Protein AF-A0A6G5AFQ0-F1 (afdb_monomer)

Secondary structure (DSSP, 8-state):
-HHHHHHTS---HHHHHHHBPPGGGGSS-HHHHHHHHHHHHH-SSTTSSPPBPHHHHHHHHHHHHHHHHHHHHS-SSSSHHHHHHHHHHHS-PPP-S-TTTHHHHHHHHHHHHHHHHHHHHHHHHHHHHHHHHHHHHHHHHHHHHS-SSS-S----------------

Radius of gyration: 29.44 Å; Cα contacts (8 Å, |Δi|>4): 93; chains: 1; 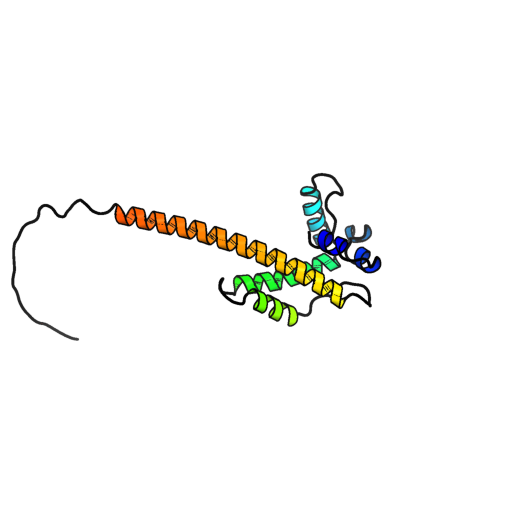bounding box: 76×40×78 Å

Sequence (168 aa):
YVHKKITKTITCKECCALLTASPDQFNSEETQLNQRRLTELRSFKPGCLREASFRLYALIKEVEEVVHDTLETSAVFGDIFWMVLDRLHATALPAIGCNEHHEFLTAKIIKCYCLMRMHFFSRKKNRELLVTEKVQNARKKLSCFELPFLLSERCNTILYVQENICSF

Nearest PDB structures (foldseek):
  6dfk-assembly1_E  TM=2.996E-01  e=4.877E+00  Plasmodium falciparum 3D7
  7vrb-assembly1_D  TM=2.318E-01  e=7.460E+00  Homo sapiens
  8tb6-assembly2_B  TM=2.174E-01  e=8.424E+00  Homo sapiens

Foldseek 3Di:
DLLVVLLVPDDDPQLNVQFAADPVQCPDDPVSVVVVVVVVVPDPDPPPDTHTHPLLVQQLVVLCVLLVVLL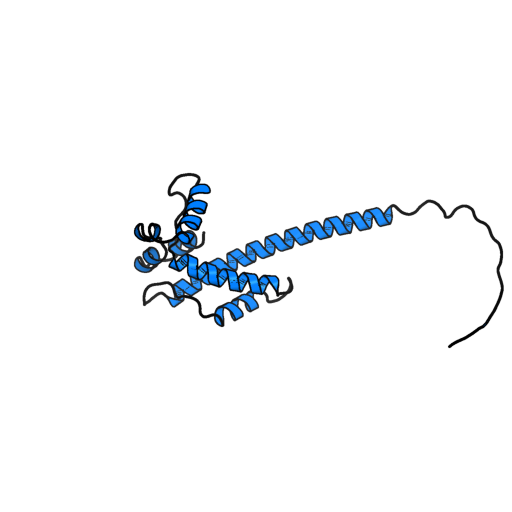VPDDPDDDSLVSSVVSVVVDDGDFGDPPVCRVVSSVSSSVVSSVVVVVVSVVVVVVVVVVVVVVVVVVVVVVVPPDDDPPDDDDDDDDDDDDDDDDD

pLDDT: mean 81.54, std 18.86, range [34.28, 97.62]

Solvent-accessible surface area (backbone atoms only — not comparable to full-atom values): 10434 Å² total; per-residue (Å²): 109,65,58,68,58,49,59,74,75,56,83,58,62,66,40,49,50,61,40,37,51,56,85,76,72,72,80,78,51,77,74,57,51,54,57,52,47,54,49,57,76,70,32,94,42,93,81,74,57,83,63,59,7,68,66,48,49,54,39,50,49,56,52,45,50,53,45,47,58,45,62,73,73,45,68,98,72,77,66,55,71,56,56,40,51,54,52,54,68,74,43,94,71,71,77,42,53,46,96,89,39,18,67,63,46,33,53,51,51,52,53,55,49,51,56,53,49,52,54,53,49,50,55,51,51,53,52,54,49,56,52,50,51,51,53,52,52,53,52,55,51,55,66,65,69,73,71,91,83,85,92,71,91,81,75,92,81,84,82,91,84,83,86,88,83,81,92,132

Structure (mmCIF, N/CA/C/O backbone):
data_AF-A0A6G5AFQ0-F1
#
_entry.id   AF-A0A6G5AFQ0-F1
#
loop_
_atom_site.group_PDB
_atom_site.id
_atom_site.type_symbol
_atom_site.label_atom_id
_atom_site.label_alt_id
_atom_site.label_comp_id
_atom_site.label_asym_id
_atom_site.label_entity_id
_atom_site.label_seq_id
_atom_site.pdbx_PDB_ins_code
_atom_site.Cartn_x
_atom_site.Cartn_y
_atom_site.Cartn_z
_atom_site.occupancy
_atom_site.B_iso_or_equiv
_atom_site.auth_seq_id
_atom_site.auth_comp_id
_atom_site.auth_asym_id
_atom_site.auth_atom_id
_atom_site.pdbx_PDB_model_num
ATOM 1 N N . TYR A 1 1 ? 5.369 7.505 0.997 1.00 89.38 1 TYR A N 1
ATOM 2 C CA . TYR A 1 1 ? 6.138 6.838 2.083 1.00 89.38 1 TYR A CA 1
ATOM 3 C C . TYR A 1 1 ? 6.722 5.501 1.637 1.00 89.38 1 TYR A C 1
ATOM 5 O O . TYR A 1 1 ? 7.936 5.342 1.727 1.00 89.38 1 TYR A O 1
ATOM 13 N N . VAL A 1 2 ? 5.893 4.573 1.133 1.00 93.69 2 VAL A N 1
ATOM 14 C CA . VAL A 1 2 ? 6.332 3.242 0.668 1.00 93.69 2 VAL A CA 1
ATOM 15 C C . VAL A 1 2 ? 7.481 3.335 -0.331 1.00 93.69 2 VAL A C 1
ATOM 17 O O . VAL A 1 2 ? 8.517 2.738 -0.072 1.00 93.69 2 VAL A O 1
ATOM 20 N N . HIS A 1 3 ? 7.356 4.172 -1.372 1.00 93.25 3 HIS A N 1
ATOM 21 C CA . HIS A 1 3 ? 8.430 4.452 -2.341 1.00 93.25 3 HIS A CA 1
ATOM 22 C C . HIS A 1 3 ? 9.792 4.659 -1.668 1.00 93.25 3 HIS A C 1
ATOM 24 O O . HIS A 1 3 ? 10.678 3.822 -1.794 1.00 93.25 3 HIS A O 1
ATOM 30 N N . LYS A 1 4 ? 9.912 5.707 -0.840 1.00 92.38 4 LYS A N 1
ATOM 31 C CA . LYS A 1 4 ? 11.133 6.045 -0.092 1.00 92.38 4 LYS A CA 1
ATOM 32 C C . LYS A 1 4 ? 11.675 4.868 0.723 1.00 92.38 4 LYS A C 1
ATOM 34 O O . LYS A 1 4 ? 12.890 4.711 0.815 1.00 92.38 4 LYS A O 1
ATOM 39 N N . LYS A 1 5 ? 10.803 4.079 1.356 1.00 93.94 5 LYS A N 1
ATOM 40 C CA . LYS A 1 5 ? 11.211 2.944 2.196 1.00 93.94 5 LYS A CA 1
ATOM 41 C C . LYS A 1 5 ? 11.719 1.777 1.350 1.00 93.94 5 LYS A C 1
ATOM 43 O O . LYS A 1 5 ? 12.763 1.226 1.674 1.0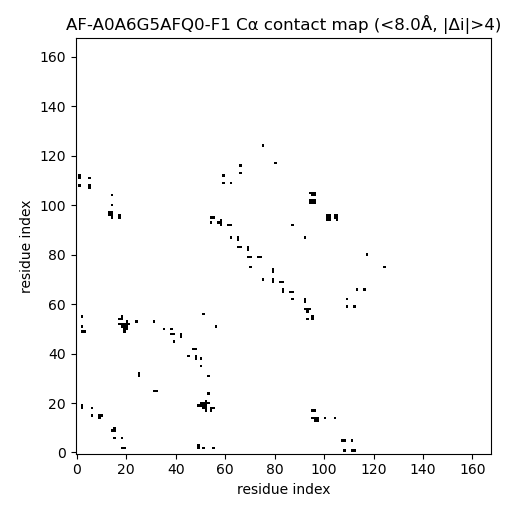0 93.94 5 LYS A O 1
ATOM 48 N N . ILE A 1 6 ? 11.047 1.461 0.247 1.00 95.06 6 ILE A N 1
ATOM 49 C CA . ILE A 1 6 ? 11.435 0.379 -0.659 1.00 95.06 6 ILE A CA 1
ATOM 50 C C . ILE A 1 6 ? 12.718 0.731 -1.408 1.00 95.06 6 ILE A C 1
ATOM 52 O O . ILE A 1 6 ? 13.663 -0.050 -1.342 1.00 95.06 6 ILE A O 1
ATOM 56 N N . THR A 1 7 ? 12.823 1.931 -1.993 1.00 93.44 7 THR A N 1
ATOM 57 C CA . THR A 1 7 ? 14.013 2.374 -2.749 1.00 93.44 7 THR A CA 1
ATOM 58 C C . THR A 1 7 ? 15.295 2.407 -1.918 1.00 93.44 7 THR A C 1
ATOM 60 O O . THR A 1 7 ? 16.382 2.356 -2.469 1.00 93.44 7 THR A O 1
ATOM 63 N N . LYS A 1 8 ? 15.193 2.495 -0.585 1.00 93.06 8 LYS A N 1
ATOM 64 C CA . LYS A 1 8 ? 16.353 2.402 0.320 1.00 93.06 8 LYS A CA 1
ATOM 65 C C . LYS A 1 8 ? 16.871 0.976 0.513 1.00 93.06 8 LYS A C 1
ATOM 67 O O . LYS A 1 8 ? 17.939 0.793 1.077 1.00 93.06 8 LYS A O 1
ATOM 72 N N . THR A 1 9 ? 16.085 -0.023 0.130 1.00 93.06 9 THR A N 1
ATOM 73 C CA . THR A 1 9 ? 16.320 -1.438 0.454 1.00 93.06 9 THR A CA 1
ATOM 74 C C . THR A 1 9 ? 16.502 -2.314 -0.778 1.00 93.06 9 THR A C 1
ATOM 76 O O . THR A 1 9 ? 16.598 -3.532 -0.638 1.00 93.06 9 THR A O 1
ATOM 79 N N . ILE A 1 10 ? 16.459 -1.725 -1.969 1.00 94.50 10 ILE A N 1
ATOM 80 C CA . ILE A 1 10 ? 16.639 -2.418 -3.242 1.00 94.50 10 ILE A CA 1
ATOM 81 C C . ILE A 1 10 ? 17.854 -1.824 -3.948 1.00 94.50 10 ILE A C 1
ATOM 83 O O . ILE A 1 10 ? 18.109 -0.625 -3.847 1.00 94.50 10 ILE A O 1
ATOM 87 N N . THR A 1 11 ? 18.603 -2.670 -4.643 1.00 94.81 11 THR A N 1
ATOM 88 C CA . THR A 1 11 ? 19.820 -2.292 -5.378 1.00 94.81 11 THR A CA 1
ATOM 89 C C . THR A 1 11 ? 19.611 -2.306 -6.893 1.00 94.81 11 THR A C 1
ATOM 91 O O . THR A 1 11 ? 20.322 -1.609 -7.614 1.00 94.81 11 THR A O 1
ATOM 94 N N . CYS A 1 12 ? 18.611 -3.048 -7.383 1.00 96.38 12 CYS A N 1
ATOM 95 C CA . CYS A 1 12 ? 18.273 -3.125 -8.802 1.00 96.38 12 CYS A CA 1
ATOM 96 C C . CYS A 1 12 ? 17.810 -1.757 -9.338 1.00 96.38 12 CYS A C 1
ATOM 98 O O . CYS A 1 12 ? 16.797 -1.204 -8.898 1.00 96.38 12 CYS A O 1
ATOM 100 N N . LYS A 1 13 ? 18.551 -1.222 -10.317 1.00 94.94 13 LYS A N 1
ATOM 101 C CA . LYS A 1 13 ? 18.285 0.091 -10.923 1.00 94.94 13 LYS A CA 1
ATOM 102 C C . LYS A 1 13 ? 16.982 0.110 -11.721 1.00 94.94 13 LYS A C 1
ATOM 104 O O . LYS A 1 13 ? 16.238 1.080 -11.615 1.00 94.94 13 LYS A O 1
ATOM 109 N N . GLU A 1 14 ? 16.677 -0.963 -12.448 1.00 94.81 14 GLU A N 1
ATOM 110 C CA . GLU A 1 14 ? 15.429 -1.089 -13.213 1.00 94.81 14 GLU A CA 1
ATOM 111 C C . GLU A 1 14 ? 14.207 -1.062 -12.293 1.00 94.81 14 GLU A C 1
ATOM 113 O O . GLU A 1 14 ? 13.267 -0.303 -12.514 1.00 94.81 14 GLU A O 1
ATOM 118 N N . CYS A 1 15 ? 14.256 -1.810 -11.188 1.00 95.06 15 CYS A N 1
ATOM 119 C CA . CYS A 1 15 ? 13.207 -1.781 -10.175 1.00 95.06 15 CYS A CA 1
ATOM 120 C C . CYS A 1 15 ? 13.044 -0.386 -9.557 1.00 95.06 15 CYS A C 1
ATOM 122 O O . CYS A 1 15 ? 11.924 0.087 -9.391 1.00 95.06 15 CYS A O 1
ATOM 124 N N . CYS A 1 16 ? 14.144 0.306 -9.243 1.00 93.31 16 CYS A N 1
ATOM 125 C CA . CYS A 1 16 ? 14.089 1.688 -8.758 1.00 93.31 16 CYS A CA 1
ATOM 126 C C . CYS A 1 16 ? 13.428 2.641 -9.765 1.00 93.31 16 CYS A C 1
ATOM 128 O O . CYS A 1 16 ? 12.637 3.499 -9.359 1.00 93.31 16 CYS A O 1
ATOM 130 N N . ALA A 1 17 ? 13.742 2.489 -11.054 1.00 91.75 17 ALA A N 1
ATOM 131 C CA . ALA A 1 17 ? 13.153 3.286 -12.123 1.00 91.75 17 ALA A CA 1
ATOM 132 C C . ALA A 1 17 ? 11.644 3.027 -12.234 1.00 91.75 17 ALA A C 1
ATOM 134 O O . ALA A 1 17 ? 10.869 3.975 -12.224 1.00 91.75 17 ALA A O 1
ATOM 135 N N . LEU A 1 18 ? 11.211 1.762 -12.202 1.00 92.06 18 LEU A N 1
ATOM 136 C CA . LEU A 1 18 ? 9.793 1.385 -12.266 1.00 92.06 18 LEU A CA 1
ATOM 137 C C . LEU A 1 18 ? 8.948 1.915 -11.100 1.00 92.06 18 LEU A C 1
ATOM 139 O O . LEU A 1 18 ? 7.736 2.074 -11.247 1.00 92.06 18 LEU A O 1
ATOM 143 N N . LEU A 1 19 ? 9.552 2.173 -9.938 1.00 92.19 19 LEU A N 1
ATOM 144 C CA . LEU A 1 19 ? 8.859 2.734 -8.773 1.00 92.19 19 LEU A CA 1
ATOM 145 C C . LEU A 1 19 ? 8.753 4.258 -8.809 1.00 92.19 19 LEU A C 1
ATOM 147 O O . LEU A 1 19 ? 7.957 4.826 -8.061 1.00 92.19 19 LEU A O 1
ATOM 151 N N . THR A 1 20 ? 9.568 4.925 -9.619 1.00 89.44 20 THR A N 1
ATOM 152 C CA . THR A 1 20 ? 9.659 6.385 -9.664 1.00 89.44 20 THR A CA 1
ATOM 153 C C . THR A 1 20 ? 8.878 6.893 -10.867 1.00 89.44 20 THR A C 1
ATOM 155 O O . THR A 1 20 ? 8.975 6.321 -11.947 1.00 89.44 20 THR A O 1
ATOM 158 N N . ALA A 1 21 ? 8.062 7.927 -10.678 1.00 84.69 21 ALA A N 1
ATOM 159 C CA . ALA A 1 21 ? 7.310 8.502 -11.787 1.00 84.69 21 ALA A CA 1
ATOM 160 C C . ALA A 1 21 ? 8.261 9.101 -12.835 1.00 84.69 21 ALA A C 1
ATOM 162 O O . ALA A 1 21 ? 9.249 9.751 -12.478 1.00 84.69 21 ALA A O 1
ATOM 163 N N . SER A 1 22 ? 7.974 8.865 -14.117 1.00 77.12 22 SER A N 1
ATOM 164 C CA . SER A 1 22 ? 8.680 9.544 -15.205 1.00 77.12 22 SER A CA 1
ATOM 165 C C . SER A 1 22 ? 8.035 10.908 -15.484 1.00 77.12 22 SER A C 1
ATOM 167 O O . SER A 1 22 ? 6.827 11.047 -15.297 1.00 77.12 22 SER A O 1
ATOM 169 N N . PRO A 1 23 ? 8.798 11.905 -15.973 1.00 68.50 23 PRO A N 1
ATOM 170 C CA . PRO A 1 23 ? 8.259 13.218 -16.348 1.00 68.50 23 PRO A CA 1
ATOM 171 C C . PRO A 1 23 ? 7.086 13.146 -17.339 1.00 68.50 23 PRO A C 1
ATOM 173 O O . PRO A 1 23 ? 6.176 13.969 -17.293 1.00 68.50 23 PRO A O 1
ATOM 176 N N . ASP A 1 24 ? 7.080 12.128 -18.199 1.00 67.31 24 ASP A N 1
ATOM 177 C CA . ASP A 1 24 ? 6.071 11.957 -19.247 1.00 67.31 24 ASP A CA 1
ATOM 178 C C . ASP A 1 24 ? 4.734 11.416 -18.715 1.00 67.31 24 ASP A C 1
ATOM 180 O O . ASP A 1 24 ? 3.694 11.628 -19.334 1.00 67.31 24 ASP A O 1
ATOM 184 N N . GLN A 1 25 ? 4.730 10.771 -17.539 1.00 64.19 25 GLN A N 1
ATOM 185 C CA . GLN A 1 25 ? 3.515 10.250 -16.891 1.00 64.19 25 GLN A CA 1
ATOM 186 C C . GLN A 1 25 ? 2.608 11.352 -16.328 1.00 64.19 25 GLN A C 1
ATOM 188 O O . GLN A 1 25 ? 1.543 11.052 -15.804 1.00 64.19 25 GLN A O 1
ATOM 193 N N . PHE A 1 26 ? 3.014 12.621 -16.401 1.00 62.03 26 PHE A N 1
ATOM 194 C CA . PHE A 1 26 ? 2.267 13.734 -15.812 1.00 62.03 26 PHE A CA 1
ATOM 195 C C . PHE A 1 26 ? 1.369 14.481 -16.797 1.00 62.03 26 PHE A C 1
ATOM 197 O O . PHE A 1 26 ? 0.641 15.379 -16.377 1.00 62.03 26 PHE A O 1
ATOM 204 N N . ASN A 1 27 ? 1.405 14.126 -18.083 1.00 60.25 27 ASN A N 1
ATOM 205 C CA . ASN A 1 27 ? 0.732 14.889 -19.135 1.00 60.25 27 ASN A CA 1
ATOM 206 C C . ASN A 1 27 ? -0.619 14.300 -19.575 1.00 60.25 27 ASN A C 1
ATOM 208 O O . ASN A 1 27 ? -1.272 14.898 -20.426 1.00 60.25 27 ASN A O 1
ATOM 212 N N . SER A 1 28 ? -1.040 13.146 -19.041 1.00 55.84 28 SER A N 1
ATOM 213 C CA . SER A 1 28 ? -2.081 12.332 -19.689 1.00 55.84 28 SER A CA 1
ATOM 214 C C . SER A 1 28 ? -3.423 12.164 -18.965 1.00 55.84 28 SER A C 1
ATOM 216 O O . SER A 1 28 ? -4.392 11.894 -19.664 1.00 55.84 28 SER A O 1
ATOM 218 N N . GLU A 1 29 ? -3.570 12.327 -17.640 1.00 59.75 29 GLU A N 1
ATOM 219 C CA . GLU A 1 29 ? -4.889 12.101 -16.999 1.00 59.75 29 GLU A CA 1
ATOM 220 C C . GLU A 1 29 ? -5.196 12.983 -15.768 1.00 59.75 29 GLU A C 1
ATOM 222 O O . GLU A 1 29 ? -4.355 13.238 -14.906 1.00 59.75 29 GLU A O 1
ATOM 227 N N . GLU A 1 30 ? -6.465 13.377 -15.624 1.00 60.03 30 GLU A N 1
ATOM 228 C CA . GLU A 1 30 ? -7.001 14.213 -14.532 1.00 60.03 30 GLU A CA 1
ATOM 229 C C . GLU A 1 30 ? -6.820 13.590 -13.131 1.00 60.03 30 GLU A C 1
ATOM 231 O O . GLU A 1 30 ? -6.514 14.273 -12.151 1.00 60.03 30 GLU A O 1
ATOM 236 N N . THR A 1 31 ? -6.909 12.261 -13.029 1.00 58.88 31 THR A N 1
ATOM 237 C CA . THR A 1 31 ? -6.670 11.533 -11.769 1.00 58.88 31 THR A CA 1
ATOM 238 C C . THR A 1 31 ? -5.190 11.569 -11.355 1.00 58.88 31 THR A C 1
ATOM 240 O O . THR A 1 31 ? -4.881 11.605 -10.160 1.00 58.88 31 THR A O 1
ATOM 243 N N . GLN A 1 32 ? -4.271 11.620 -12.329 1.00 59.91 32 GLN A N 1
ATOM 244 C CA . GLN A 1 32 ? -2.819 11.693 -12.114 1.00 59.91 32 GLN A CA 1
ATOM 245 C C . GLN A 1 32 ? -2.412 13.085 -11.593 1.00 59.91 32 GLN A C 1
ATOM 247 O O . GLN A 1 32 ? -1.588 13.197 -10.679 1.00 59.91 32 GLN A O 1
ATOM 252 N N . LEU A 1 33 ? -3.079 14.141 -12.079 1.00 60.91 33 LEU A N 1
ATOM 253 C CA . LEU A 1 33 ? -2.921 15.519 -11.596 1.00 60.91 33 LEU A CA 1
ATOM 254 C C . LEU A 1 33 ? -3.275 15.661 -10.105 1.00 60.91 33 LEU A C 1
ATOM 256 O O . LEU A 1 33 ? -2.558 16.331 -9.358 1.00 60.91 33 LEU A O 1
ATOM 260 N N . ASN A 1 34 ? -4.331 14.992 -9.634 1.00 66.88 34 ASN A N 1
ATOM 261 C CA . ASN A 1 34 ? -4.795 15.122 -8.247 1.00 66.88 34 ASN A CA 1
ATOM 262 C C . ASN A 1 34 ? -3.804 14.560 -7.211 1.00 66.88 34 ASN A C 1
ATOM 264 O O . ASN A 1 34 ? -3.605 15.154 -6.148 1.00 66.88 34 ASN A O 1
ATOM 268 N N . GLN A 1 35 ? -3.140 13.442 -7.511 1.00 69.19 35 GLN A N 1
ATOM 269 C CA . GLN A 1 35 ? -2.180 12.815 -6.590 1.00 69.19 35 GLN A CA 1
ATOM 270 C C . GLN A 1 35 ? -0.894 13.630 -6.452 1.00 69.19 35 GLN A C 1
ATOM 272 O O . GLN A 1 35 ? -0.392 13.846 -5.340 1.00 69.19 35 GLN A O 1
ATOM 277 N N . ARG A 1 36 ? -0.379 14.113 -7.587 1.00 72.81 36 ARG A N 1
ATOM 278 C CA . ARG A 1 36 ? 0.775 15.005 -7.626 1.00 72.81 36 ARG A CA 1
ATOM 279 C C . ARG A 1 36 ? 0.468 16.302 -6.889 1.00 72.81 36 ARG A C 1
ATOM 281 O O . ARG A 1 36 ? 1.218 16.669 -5.989 1.00 72.81 36 ARG A O 1
ATOM 288 N N . ARG A 1 37 ? -0.697 16.905 -7.145 1.00 77.25 37 ARG A N 1
ATOM 289 C CA . ARG A 1 37 ? -1.145 18.130 -6.469 1.00 77.25 37 ARG A CA 1
ATOM 290 C C . ARG A 1 37 ? -1.141 17.994 -4.948 1.00 77.25 37 ARG A C 1
ATOM 292 O O . ARG A 1 37 ? -0.655 18.886 -4.263 1.00 77.25 37 ARG A O 1
ATOM 299 N N . LEU A 1 38 ? -1.634 16.886 -4.389 1.00 80.12 38 LEU A N 1
ATOM 300 C CA . LEU A 1 38 ? -1.595 16.673 -2.934 1.00 80.12 38 LEU A CA 1
ATOM 301 C C . LEU A 1 38 ? -0.164 16.540 -2.398 1.00 80.12 38 LEU A C 1
ATOM 303 O O . LEU A 1 38 ? 0.130 17.026 -1.304 1.00 80.12 38 LEU A O 1
ATOM 307 N N . THR A 1 39 ? 0.725 15.900 -3.156 1.00 81.62 39 THR A N 1
ATOM 308 C CA . THR A 1 39 ? 2.141 15.769 -2.794 1.00 81.62 39 THR A CA 1
ATOM 309 C C . THR A 1 39 ? 2.845 17.124 -2.847 1.00 81.62 39 THR A C 1
ATOM 311 O O . THR A 1 39 ? 3.552 17.475 -1.906 1.00 81.62 39 THR A O 1
ATOM 314 N N . GLU A 1 40 ? 2.606 17.921 -3.885 1.00 81.56 40 GLU A N 1
ATOM 315 C CA . GLU A 1 40 ? 3.134 19.280 -4.034 1.00 81.56 40 GLU A CA 1
ATOM 316 C C . GLU A 1 40 ? 2.619 20.208 -2.927 1.00 81.56 40 GLU A C 1
ATOM 318 O O . GLU A 1 40 ? 3.422 20.832 -2.239 1.00 81.56 40 GLU A O 1
ATOM 323 N N . LEU A 1 41 ? 1.307 20.216 -2.660 1.00 84.06 41 LEU A N 1
ATOM 324 C CA . LEU A 1 41 ? 0.692 21.020 -1.592 1.00 84.06 41 LEU A CA 1
ATOM 325 C C . LEU A 1 41 ? 1.250 20.699 -0.199 1.00 84.06 41 LEU A C 1
ATOM 327 O O . LEU A 1 41 ? 1.280 21.559 0.678 1.00 84.06 41 LEU A O 1
ATOM 331 N N . ARG A 1 42 ? 1.652 19.445 0.036 1.00 84.88 42 ARG A N 1
ATOM 332 C CA . ARG A 1 42 ? 2.227 18.993 1.314 1.00 84.88 42 ARG A CA 1
ATOM 333 C C . ARG A 1 42 ? 3.753 19.052 1.338 1.00 84.88 42 ARG A C 1
ATOM 335 O O . ARG A 1 42 ? 4.347 18.800 2.388 1.00 84.88 42 ARG A O 1
ATOM 342 N N . SER A 1 43 ? 4.392 19.354 0.212 1.00 85.06 43 SER A N 1
ATOM 343 C CA . SER A 1 43 ? 5.843 19.444 0.127 1.00 85.06 43 SER A CA 1
ATOM 344 C C . SER A 1 43 ? 6.312 20.739 0.771 1.00 85.06 43 SER A C 1
ATOM 346 O O . SER A 1 43 ? 5.989 21.829 0.320 1.00 85.06 43 SER A O 1
ATOM 348 N N . PHE A 1 44 ? 7.131 20.622 1.818 1.00 84.31 44 PHE A N 1
ATOM 349 C CA . PHE A 1 44 ? 7.756 21.784 2.458 1.00 84.31 44 PHE A CA 1
ATOM 350 C C . PHE A 1 44 ? 8.631 22.591 1.483 1.00 84.31 44 PHE A C 1
ATOM 352 O O . PHE A 1 44 ? 8.743 23.807 1.597 1.00 84.31 44 PHE A O 1
ATOM 359 N N . LYS A 1 45 ? 9.266 21.901 0.528 1.00 85.06 45 LYS A N 1
ATOM 360 C CA . LYS A 1 45 ? 10.039 22.478 -0.576 1.00 85.06 45 LYS A CA 1
ATOM 361 C C . LYS A 1 45 ? 9.797 21.641 -1.835 1.00 85.06 45 LYS A C 1
ATOM 363 O O . LYS A 1 45 ? 9.701 20.417 -1.695 1.00 85.06 45 LYS A O 1
ATOM 368 N N . PRO A 1 46 ? 9.748 22.242 -3.037 1.00 78.38 46 PRO A N 1
ATOM 369 C CA . PRO A 1 46 ? 9.653 21.483 -4.280 1.00 78.38 46 PRO A CA 1
ATOM 370 C C . PRO A 1 46 ? 10.705 20.365 -4.334 1.00 78.38 46 PRO A C 1
ATOM 372 O O . PRO A 1 46 ? 11.870 20.583 -3.999 1.00 78.38 46 PRO A O 1
ATOM 375 N N . GLY A 1 47 ? 10.276 19.149 -4.678 1.00 75.75 47 GLY A N 1
ATOM 376 C CA . GLY A 1 47 ? 11.147 17.971 -4.772 1.00 75.75 47 GLY A CA 1
ATOM 377 C C . GLY A 1 47 ? 11.544 17.304 -3.445 1.00 75.75 47 GLY A C 1
ATOM 378 O O . GLY A 1 47 ? 12.297 16.330 -3.461 1.00 75.75 47 GLY A O 1
ATOM 379 N N . CYS A 1 48 ? 11.063 17.768 -2.281 1.00 83.06 48 CYS A N 1
ATOM 380 C CA . CYS A 1 48 ? 11.403 17.130 -0.999 1.00 83.06 48 CYS A CA 1
ATOM 381 C C . CYS A 1 48 ? 10.635 15.820 -0.743 1.00 83.06 48 CYS A C 1
ATOM 383 O O . CYS A 1 48 ? 11.105 14.941 -0.009 1.00 83.06 48 CYS A O 1
ATOM 385 N N . LEU A 1 49 ? 9.459 15.679 -1.357 1.00 84.94 49 LEU A N 1
ATOM 386 C CA . LEU A 1 49 ? 8.693 14.443 -1.395 1.00 84.94 49 LEU A CA 1
ATOM 387 C C . LEU A 1 49 ? 8.929 13.744 -2.731 1.00 84.94 49 LEU A C 1
ATOM 389 O O . LEU A 1 49 ? 9.042 14.379 -3.773 1.00 84.94 49 LEU A O 1
ATOM 393 N N . ARG A 1 50 ? 9.035 12.414 -2.679 1.00 82.81 50 ARG A N 1
ATOM 394 C CA . ARG A 1 50 ? 9.229 11.596 -3.875 1.00 82.81 50 ARG A CA 1
ATOM 395 C C . ARG A 1 50 ? 7.888 11.246 -4.494 1.00 82.81 50 ARG A C 1
ATOM 397 O O . ARG A 1 50 ? 6.999 10.773 -3.781 1.00 82.81 50 ARG A O 1
ATOM 404 N N . GLU A 1 51 ? 7.808 11.404 -5.804 1.00 85.38 51 GLU A N 1
ATOM 405 C CA . GLU A 1 51 ? 6.657 11.014 -6.604 1.00 85.38 51 GLU A CA 1
ATOM 406 C C . GLU A 1 51 ? 6.749 9.523 -6.945 1.00 85.38 51 GLU A C 1
ATOM 408 O O . GLU A 1 51 ? 7.757 9.026 -7.458 1.00 85.38 51 GLU A O 1
ATOM 413 N N . ALA A 1 52 ? 5.707 8.788 -6.566 1.00 88.56 52 ALA A N 1
ATOM 414 C CA . ALA A 1 52 ? 5.576 7.373 -6.872 1.00 88.56 52 ALA A CA 1
ATOM 415 C C . ALA A 1 52 ? 5.105 7.201 -8.317 1.00 88.56 52 ALA A C 1
ATOM 417 O O . ALA A 1 52 ? 4.279 7.980 -8.783 1.00 88.56 52 ALA A O 1
ATOM 418 N N . SER A 1 53 ? 5.589 6.161 -8.995 1.00 90.31 53 SER A N 1
ATOM 419 C CA . SER A 1 53 ? 5.075 5.793 -10.313 1.00 90.31 53 SER A CA 1
ATOM 420 C C . SER A 1 53 ? 3.604 5.391 -10.250 1.00 90.31 53 SER A C 1
ATOM 422 O O . SER A 1 53 ? 3.113 4.909 -9.223 1.00 90.31 53 SER A O 1
ATOM 424 N N . PHE A 1 54 ? 2.918 5.510 -11.387 1.00 87.06 54 PHE A N 1
ATOM 425 C CA . PHE A 1 54 ? 1.529 5.072 -11.517 1.00 87.06 54 PHE A CA 1
ATOM 426 C C . PHE A 1 54 ? 1.347 3.596 -11.145 1.00 87.06 54 PHE A C 1
ATOM 428 O O . PHE A 1 54 ? 0.431 3.247 -10.407 1.00 87.06 54 PHE A O 1
ATOM 435 N N . ARG A 1 55 ? 2.272 2.733 -11.583 1.00 90.00 55 ARG A N 1
ATOM 436 C CA . ARG A 1 55 ? 2.260 1.304 -11.240 1.00 90.00 55 ARG A CA 1
ATOM 437 C C . ARG A 1 55 ? 2.279 1.082 -9.731 1.00 90.00 55 ARG A C 1
ATOM 439 O O . ARG A 1 55 ? 1.486 0.299 -9.220 1.00 90.00 55 ARG A O 1
ATOM 446 N N . LEU A 1 56 ? 3.153 1.798 -9.016 1.00 93.00 56 LEU A N 1
ATOM 447 C CA . LEU A 1 56 ? 3.212 1.717 -7.559 1.00 93.00 56 LEU A CA 1
ATOM 448 C C . LEU A 1 56 ? 1.917 2.218 -6.920 1.00 93.00 56 LEU A C 1
ATOM 450 O O . LEU A 1 56 ? 1.446 1.610 -5.965 1.00 93.00 56 LEU A O 1
ATOM 454 N N . TYR A 1 57 ? 1.337 3.301 -7.432 1.00 90.44 57 TYR A N 1
ATOM 455 C CA . TYR A 1 57 ? 0.058 3.791 -6.933 1.00 90.44 57 TYR A CA 1
ATOM 456 C C . TYR A 1 57 ? -1.074 2.774 -7.135 1.00 90.44 57 TYR A C 1
ATOM 458 O O . TYR A 1 57 ? -1.785 2.488 -6.176 1.00 90.44 57 TYR A O 1
ATOM 466 N N . ALA A 1 58 ? -1.208 2.202 -8.334 1.00 90.94 58 ALA A N 1
ATOM 467 C CA . ALA A 1 58 ? -2.246 1.227 -8.665 1.00 90.94 58 ALA A CA 1
ATOM 468 C C . ALA A 1 58 ? -2.194 0.004 -7.739 1.00 90.94 58 ALA A 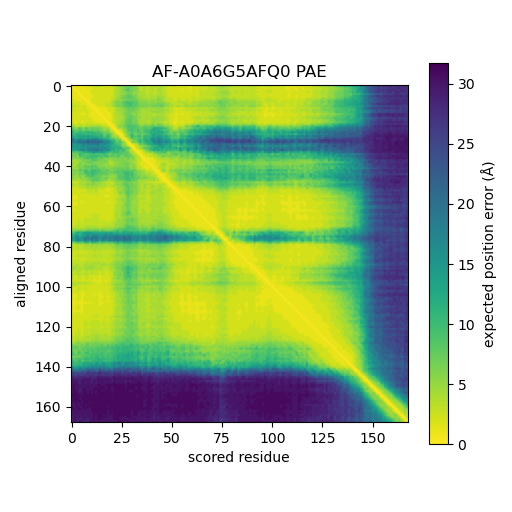C 1
ATOM 470 O O . ALA A 1 58 ? -3.196 -0.326 -7.111 1.00 90.94 58 ALA A O 1
ATOM 471 N N . LEU A 1 59 ? -1.003 -0.577 -7.540 1.00 95.38 59 LEU A N 1
ATOM 472 C CA . LEU A 1 59 ? -0.823 -1.670 -6.581 1.00 95.38 59 LEU A CA 1
ATOM 473 C C . LEU A 1 59 ? -1.239 -1.261 -5.163 1.00 95.38 59 LEU A C 1
ATOM 475 O O . LEU A 1 59 ? -1.936 -2.001 -4.479 1.00 95.38 59 LEU A O 1
ATOM 479 N N . ILE A 1 60 ? -0.804 -0.088 -4.694 1.00 95.69 60 ILE A N 1
ATOM 480 C CA . ILE A 1 60 ? -1.145 0.374 -3.343 1.00 95.69 60 ILE A CA 1
ATOM 481 C C . ILE A 1 60 ? -2.647 0.616 -3.189 1.00 95.69 60 ILE A C 1
ATOM 483 O O . ILE A 1 60 ? -3.174 0.361 -2.110 1.00 95.69 60 ILE A O 1
ATOM 487 N N . LYS A 1 61 ? -3.323 1.094 -4.235 1.00 93.81 61 LYS A N 1
ATOM 488 C CA . LYS A 1 61 ? -4.769 1.305 -4.231 1.00 93.81 61 LYS A CA 1
ATOM 489 C C . LYS A 1 61 ? -5.515 -0.017 -4.044 1.00 93.81 61 LYS A C 1
ATOM 491 O O . LYS A 1 61 ? -6.303 -0.112 -3.113 1.00 93.81 61 LYS A O 1
ATOM 496 N N . GLU A 1 62 ? -5.208 -1.037 -4.841 1.00 95.88 62 GLU A N 1
ATOM 497 C CA . GLU A 1 62 ? -5.855 -2.353 -4.715 1.00 95.88 62 GLU A CA 1
ATOM 498 C C . GLU A 1 62 ? -5.564 -3.012 -3.361 1.00 95.88 62 GLU A C 1
ATOM 500 O O . GLU A 1 62 ? -6.458 -3.537 -2.701 1.00 95.88 62 GLU A O 1
ATOM 505 N N . VAL A 1 63 ? -4.316 -2.922 -2.886 1.00 97.62 63 VAL A N 1
ATOM 506 C CA . VAL A 1 63 ? -3.962 -3.421 -1.550 1.00 97.62 63 VAL A CA 1
ATOM 507 C C . VAL A 1 63 ? -4.734 -2.663 -0.464 1.00 97.62 63 VAL A C 1
ATOM 509 O O . VAL A 1 63 ? -5.155 -3.272 0.517 1.00 97.62 63 VAL A O 1
ATOM 512 N N . GLU A 1 64 ? -4.911 -1.346 -0.596 1.00 96.81 64 GLU A N 1
ATOM 513 C CA . GLU A 1 64 ? -5.684 -0.551 0.363 1.00 96.81 64 GLU A CA 1
ATOM 514 C C . GLU A 1 64 ? -7.157 -0.931 0.375 1.00 96.81 64 GLU A C 1
ATOM 516 O O . GLU A 1 64 ? -7.705 -1.018 1.466 1.00 96.81 64 GLU A O 1
ATOM 521 N N . GLU A 1 65 ? -7.771 -1.174 -0.781 1.00 96.75 65 GLU A N 1
ATOM 522 C CA . GLU A 1 65 ? -9.164 -1.625 -0.878 1.00 96.75 65 GLU A CA 1
ATOM 523 C C . GLU A 1 65 ? -9.345 -2.949 -0.121 1.00 96.75 65 GLU A C 1
ATOM 525 O O . GLU A 1 65 ? -10.130 -3.018 0.823 1.00 96.75 65 GLU A O 1
ATOM 530 N N . VAL A 1 66 ? -8.500 -3.951 -0.395 1.00 96.88 66 VAL A N 1
ATOM 531 C CA . VAL A 1 66 ? -8.546 -5.241 0.318 1.00 96.88 66 VAL A CA 1
ATOM 532 C C . VAL A 1 66 ? -8.319 -5.074 1.824 1.00 96.88 66 VAL A C 1
ATOM 534 O O . VAL A 1 66 ? -9.031 -5.665 2.644 1.00 96.88 66 VAL A O 1
ATOM 537 N N . VAL A 1 67 ? -7.324 -4.274 2.222 1.00 96.62 67 VAL A N 1
ATOM 538 C CA . VAL A 1 67 ? -7.038 -4.006 3.639 1.00 96.62 67 VAL A CA 1
ATOM 539 C C . VAL A 1 67 ? -8.222 -3.305 4.300 1.00 96.62 67 VAL A C 1
ATOM 541 O O . VAL A 1 67 ? -8.602 -3.676 5.407 1.00 96.62 67 VAL A O 1
ATOM 544 N N . HIS A 1 68 ? -8.794 -2.296 3.650 1.00 95.62 68 HIS A N 1
ATOM 545 C CA . HIS A 1 68 ? -9.913 -1.519 4.161 1.00 95.62 68 HIS A CA 1
ATOM 546 C C . HIS A 1 68 ? -11.138 -2.402 4.380 1.00 95.62 68 HIS A C 1
ATOM 548 O O . HIS A 1 68 ? -11.594 -2.502 5.519 1.00 95.62 68 HIS A O 1
ATOM 554 N N . ASP A 1 69 ? -11.571 -3.128 3.353 1.00 95.44 69 ASP A N 1
ATOM 555 C CA . ASP A 1 69 ? -12.748 -3.999 3.406 1.00 95.44 69 ASP A CA 1
ATOM 556 C C . ASP A 1 69 ? -12.609 -5.067 4.494 1.00 95.44 69 ASP A C 1
ATOM 558 O O . ASP A 1 69 ? -13.557 -5.409 5.207 1.00 95.44 69 ASP A O 1
ATOM 562 N N . THR A 1 70 ? -11.397 -5.595 4.667 1.00 94.50 70 THR A N 1
ATOM 563 C CA . THR A 1 70 ? -11.112 -6.569 5.725 1.00 94.50 70 THR A CA 1
ATOM 564 C C . THR A 1 70 ? -11.196 -5.929 7.107 1.00 94.50 70 THR A C 1
ATOM 566 O O . THR A 1 70 ? -11.788 -6.507 8.013 1.00 94.50 70 THR A O 1
ATOM 569 N N . LEU A 1 71 ? -10.649 -4.726 7.286 1.00 92.56 71 LEU A N 1
ATOM 570 C CA . LEU A 1 71 ? -10.675 -4.018 8.567 1.00 92.56 71 LEU A CA 1
ATOM 571 C C . LEU A 1 71 ? -12.064 -3.493 8.953 1.00 92.56 71 LEU A C 1
ATOM 573 O O . LEU A 1 71 ? -12.319 -3.327 10.145 1.00 92.56 71 LEU A O 1
ATOM 577 N N . GLU A 1 72 ? -12.940 -3.213 7.987 1.00 90.38 72 GLU A N 1
ATOM 578 C CA . GLU A 1 72 ? -14.324 -2.806 8.261 1.00 90.38 72 GLU A CA 1
ATOM 579 C C . GLU A 1 72 ? -15.213 -3.982 8.668 1.00 90.38 72 GLU A C 1
ATOM 581 O O . GLU A 1 72 ? -16.070 -3.837 9.537 1.00 90.38 72 GLU A O 1
ATOM 586 N N . THR A 1 73 ? -14.987 -5.154 8.071 1.00 86.75 73 THR A N 1
ATOM 587 C CA . THR A 1 73 ? -15.813 -6.350 8.304 1.00 86.75 73 THR A CA 1
ATOM 588 C C . THR A 1 73 ? -15.326 -7.221 9.461 1.00 86.75 73 THR A C 1
ATOM 590 O O . THR A 1 73 ? -16.087 -8.041 9.973 1.00 86.75 73 THR A O 1
ATOM 593 N N . SER A 1 74 ? -14.078 -7.052 9.904 1.00 82.94 74 SER A N 1
ATOM 594 C CA . SER A 1 74 ? -13.491 -7.873 10.966 1.00 82.94 74 SER A CA 1
ATOM 595 C C . SER A 1 74 ? -13.733 -7.296 12.360 1.00 82.94 74 SER A C 1
ATOM 597 O O . SER A 1 74 ? -13.641 -6.088 12.592 1.00 82.94 74 SER A O 1
ATOM 599 N N . ALA A 1 75 ? -13.951 -8.180 13.335 1.00 78.12 75 ALA A N 1
ATOM 600 C CA . ALA A 1 75 ? -13.865 -7.806 14.742 1.00 78.12 75 ALA A CA 1
ATOM 601 C C . ALA A 1 75 ? -12.443 -7.311 15.071 1.00 78.12 75 ALA A C 1
ATOM 603 O O . ALA A 1 75 ? -11.467 -7.803 14.519 1.00 78.12 75 ALA A O 1
ATOM 604 N N . VAL A 1 76 ? -12.318 -6.349 15.995 1.00 71.44 76 VAL A N 1
ATOM 605 C CA . VAL A 1 76 ? -11.037 -5.692 16.357 1.00 71.44 76 VAL A CA 1
ATOM 606 C C . VAL A 1 76 ? -10.038 -6.643 17.042 1.00 71.44 76 VAL A C 1
ATOM 608 O O . VAL A 1 76 ? -8.855 -6.322 17.146 1.00 71.44 76 VAL A O 1
ATOM 611 N N . PHE A 1 77 ? -10.487 -7.821 17.472 1.00 70.69 77 PHE A N 1
ATOM 612 C CA . PHE A 1 77 ? -9.676 -8.820 18.160 1.00 70.69 77 PHE A CA 1
ATOM 613 C C . PHE A 1 77 ? -9.550 -10.090 17.311 1.00 70.69 77 PHE A C 1
ATOM 615 O O . PHE A 1 77 ? -10.540 -10.540 16.739 1.00 70.69 77 PHE A O 1
ATOM 622 N N . GLY A 1 78 ? -8.347 -10.672 17.265 1.00 77.56 78 GLY A N 1
ATOM 623 C CA . GLY A 1 78 ? -8.065 -11.936 16.577 1.00 77.56 78 GLY A CA 1
ATOM 624 C C . GLY A 1 78 ? -7.070 -11.813 15.421 1.00 77.56 78 GLY A C 1
ATOM 625 O O . GLY A 1 78 ? -6.258 -10.886 15.365 1.00 77.56 78 GLY A O 1
ATOM 626 N N . ASP A 1 79 ? -7.158 -12.759 14.489 1.00 89.31 79 ASP A N 1
ATOM 627 C CA . ASP A 1 79 ? -6.216 -13.005 13.389 1.00 89.31 79 ASP A CA 1
ATOM 628 C C . ASP A 1 79 ? -6.375 -12.049 12.190 1.00 89.31 79 ASP A C 1
ATOM 630 O O . ASP A 1 79 ? -6.147 -12.419 11.042 1.00 89.31 79 ASP A O 1
ATOM 634 N N . ILE A 1 80 ? -6.729 -10.784 12.439 1.00 91.69 80 ILE A N 1
ATOM 635 C CA . ILE A 1 80 ? -7.016 -9.775 11.398 1.00 91.69 80 ILE A CA 1
ATOM 636 C C . ILE A 1 80 ? -5.862 -9.644 10.401 1.00 91.69 80 ILE A C 1
ATOM 638 O O . ILE A 1 80 ? -6.075 -9.498 9.199 1.00 91.69 80 ILE A O 1
ATOM 642 N N . PHE A 1 81 ? -4.622 -9.683 10.894 1.00 91.94 81 PHE A N 1
ATOM 643 C CA . PHE A 1 81 ? -3.451 -9.600 10.028 1.00 91.94 81 PHE A CA 1
ATOM 644 C C . PHE A 1 81 ? -3.386 -10.779 9.051 1.00 91.94 81 PHE A C 1
ATOM 646 O O . PHE A 1 81 ? -3.097 -10.571 7.876 1.00 91.94 81 PHE A O 1
ATOM 653 N N . TRP A 1 82 ? -3.696 -11.987 9.521 1.00 93.56 82 TRP A N 1
ATOM 654 C CA . TRP A 1 82 ? -3.732 -13.187 8.690 1.00 93.56 82 TRP A CA 1
ATOM 655 C C . TRP A 1 82 ? -4.893 -13.140 7.702 1.00 93.56 82 TRP A C 1
ATOM 657 O O . TRP A 1 82 ? -4.665 -13.341 6.519 1.00 93.56 82 TRP A O 1
ATOM 667 N N . MET A 1 83 ? -6.082 -12.707 8.134 1.00 94.62 83 MET A N 1
ATOM 668 C CA . MET A 1 83 ? -7.229 -12.508 7.237 1.00 94.62 83 MET A CA 1
ATOM 669 C C . MET A 1 83 ? -6.912 -11.548 6.082 1.00 94.62 83 MET A C 1
ATOM 671 O O . MET A 1 83 ? -7.320 -11.778 4.944 1.00 94.62 83 MET A O 1
ATOM 675 N N . VAL A 1 84 ? -6.167 -10.473 6.361 1.00 95.75 84 VAL A N 1
ATOM 676 C CA . VAL A 1 84 ? -5.695 -9.543 5.326 1.00 95.75 84 VAL A CA 1
ATOM 677 C C . VAL A 1 84 ? -4.729 -10.234 4.369 1.00 95.75 84 VAL A C 1
ATOM 679 O O . VAL A 1 84 ? -4.857 -10.058 3.160 1.00 95.75 84 VAL A O 1
ATOM 682 N N . LEU A 1 85 ? -3.771 -11.012 4.878 1.00 95.50 85 LEU A N 1
ATOM 683 C CA . LEU A 1 85 ? -2.826 -11.739 4.030 1.00 95.50 85 LEU A CA 1
ATOM 684 C C . LEU A 1 85 ? -3.523 -12.785 3.155 1.00 95.50 85 LEU A C 1
ATOM 686 O O . LEU A 1 85 ? -3.224 -12.850 1.965 1.00 95.50 85 LEU A O 1
ATOM 690 N N . ASP A 1 86 ? -4.475 -13.534 3.706 1.00 95.62 86 ASP A N 1
ATOM 691 C CA . ASP A 1 86 ? -5.233 -14.552 2.977 1.00 95.62 86 ASP A CA 1
ATOM 692 C C . ASP A 1 86 ? -6.057 -13.921 1.850 1.00 95.62 86 ASP A C 1
ATOM 694 O O . ASP A 1 86 ? -6.035 -14.389 0.711 1.00 95.62 86 ASP A O 1
ATOM 698 N N . ARG A 1 87 ? -6.726 -12.794 2.129 1.00 96.12 87 ARG A N 1
ATOM 699 C CA . ARG A 1 87 ? -7.473 -12.050 1.106 1.00 96.12 87 ARG A CA 1
ATOM 700 C C . ARG A 1 87 ? -6.569 -11.455 0.035 1.00 96.12 87 ARG A C 1
ATOM 702 O O . ARG A 1 87 ? -6.906 -11.528 -1.144 1.00 96.12 87 ARG A O 1
ATOM 709 N N . LEU A 1 88 ? -5.419 -10.899 0.412 1.00 96.31 88 LEU A N 1
ATOM 710 C CA . LEU A 1 88 ? -4.443 -10.391 -0.555 1.00 96.31 88 LEU A CA 1
ATOM 711 C C . LEU A 1 88 ? -3.874 -11.513 -1.425 1.00 96.31 88 LEU A C 1
ATOM 713 O O . LEU A 1 88 ? -3.664 -11.298 -2.611 1.00 96.31 88 LEU A O 1
ATOM 717 N N . HIS A 1 89 ? -3.655 -12.702 -0.860 1.00 94.62 89 HIS A N 1
ATOM 718 C CA . HIS A 1 89 ? -3.195 -13.867 -1.611 1.00 94.62 89 HIS A CA 1
ATOM 719 C C . HIS A 1 89 ? -4.247 -14.366 -2.611 1.00 94.62 89 HIS A C 1
ATOM 721 O O . HIS A 1 89 ? -3.899 -14.748 -3.724 1.00 94.62 89 HIS A O 1
ATOM 727 N N . ALA A 1 90 ? -5.529 -14.314 -2.239 1.00 95.25 90 ALA A N 1
ATOM 728 C CA . ALA A 1 90 ? -6.642 -14.658 -3.121 1.00 95.25 90 ALA A CA 1
ATOM 729 C C . ALA A 1 90 ? -6.945 -13.586 -4.190 1.00 95.25 90 ALA A C 1
ATOM 731 O O . ALA A 1 90 ? -7.707 -13.846 -5.120 1.00 95.25 90 ALA A O 1
ATOM 732 N N . THR A 1 91 ? -6.372 -12.386 -4.065 1.00 95.00 91 THR A N 1
ATOM 733 C CA . THR A 1 91 ? -6.605 -11.265 -4.984 1.00 95.00 91 THR A CA 1
ATOM 734 C C . THR A 1 91 ? -5.534 -11.231 -6.072 1.00 95.00 91 THR A C 1
ATOM 736 O O . THR A 1 91 ? -4.337 -11.306 -5.795 1.00 95.00 91 THR A O 1
ATOM 739 N N . ALA A 1 92 ? -5.949 -11.062 -7.328 1.00 93.44 92 ALA A N 1
ATOM 740 C CA . ALA A 1 92 ? -5.028 -10.883 -8.445 1.00 93.44 92 ALA A CA 1
ATOM 741 C C . ALA A 1 92 ? -4.457 -9.454 -8.451 1.00 93.44 92 ALA A C 1
ATOM 743 O O . ALA A 1 92 ? -5.038 -8.556 -9.049 1.00 93.44 92 ALA A O 1
ATOM 744 N N . LEU A 1 93 ? -3.324 -9.254 -7.774 1.00 94.69 93 LEU A N 1
ATOM 745 C CA . LEU A 1 93 ? -2.658 -7.952 -7.671 1.00 94.69 93 LEU A CA 1
ATOM 746 C C . LEU A 1 93 ? -1.663 -7.710 -8.824 1.00 94.69 93 LEU A C 1
ATOM 748 O O . LEU A 1 93 ? -0.985 -8.645 -9.265 1.00 94.69 93 LEU A O 1
ATOM 752 N N . PRO A 1 94 ? -1.477 -6.455 -9.274 1.00 93.62 94 PRO A N 1
ATOM 753 C CA . PRO A 1 94 ? -0.505 -6.114 -10.301 1.00 93.62 94 PRO A CA 1
ATOM 754 C C . PRO A 1 94 ? 0.926 -6.323 -9.799 1.00 93.62 94 PRO A C 1
ATOM 756 O O . PRO A 1 94 ? 1.353 -5.759 -8.788 1.00 93.62 94 PRO A O 1
ATOM 759 N N . ALA A 1 95 ? 1.710 -7.092 -10.552 1.00 93.62 95 ALA A N 1
ATOM 760 C CA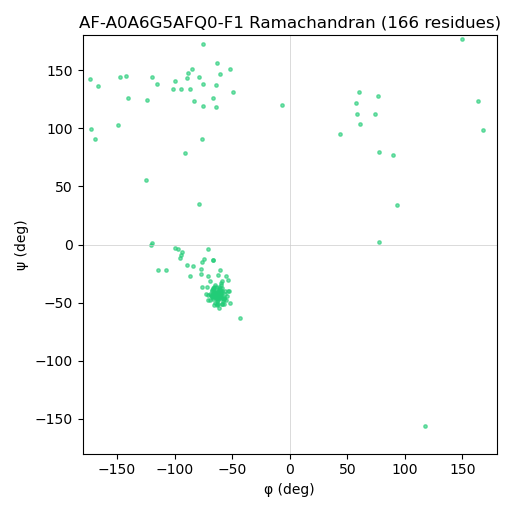 . ALA A 1 95 ? 3.122 -7.289 -10.257 1.00 93.62 95 ALA A CA 1
ATOM 761 C C . ALA A 1 95 ? 3.957 -6.054 -10.643 1.00 93.62 95 ALA A C 1
ATOM 763 O O . ALA A 1 95 ? 3.794 -5.462 -11.714 1.00 93.62 95 ALA A O 1
ATOM 764 N N . ILE A 1 96 ? 4.902 -5.685 -9.779 1.00 94.75 96 ILE A N 1
ATOM 765 C CA . ILE A 1 96 ? 5.862 -4.603 -9.998 1.00 94.75 96 ILE A CA 1
ATOM 766 C C . ILE A 1 96 ? 7.281 -5.137 -9.859 1.00 94.75 96 ILE A C 1
ATOM 768 O O . ILE A 1 96 ? 7.671 -5.626 -8.804 1.00 94.75 96 ILE A O 1
ATOM 772 N N . GLY A 1 97 ? 8.084 -4.934 -10.899 1.00 94.56 97 GLY A N 1
ATOM 773 C CA . GLY A 1 97 ? 9.525 -5.171 -10.923 1.00 94.56 97 GLY A CA 1
ATOM 774 C C . GLY A 1 97 ? 9.984 -5.564 -12.320 1.00 94.56 97 GLY A C 1
ATOM 775 O O . GLY A 1 97 ? 9.167 -5.660 -13.236 1.00 94.56 97 GLY A O 1
ATOM 776 N N . CYS A 1 98 ? 11.291 -5.749 -12.491 1.00 95.75 98 CYS A N 1
ATOM 777 C CA . CYS A 1 98 ? 11.816 -6.391 -13.695 1.00 95.75 98 CYS A CA 1
ATOM 778 C C . CYS A 1 98 ? 11.566 -7.908 -13.644 1.00 95.75 98 CYS A C 1
ATOM 780 O O . CYS A 1 98 ? 11.155 -8.438 -12.608 1.00 95.75 98 CYS A O 1
ATOM 782 N N . ASN A 1 99 ? 11.849 -8.604 -14.744 1.00 95.88 99 ASN A N 1
ATOM 783 C CA . ASN A 1 99 ? 11.572 -10.038 -14.906 1.00 95.88 99 ASN A CA 1
ATOM 784 C C . ASN A 1 99 ? 12.196 -10.922 -13.812 1.00 95.88 99 ASN A C 1
ATOM 786 O O . ASN A 1 99 ? 11.657 -11.970 -13.497 1.00 95.88 99 ASN A O 1
ATOM 790 N N . GLU A 1 100 ? 13.298 -10.491 -13.201 1.00 96.56 100 GLU A N 1
ATOM 791 C CA . GLU A 1 100 ? 13.966 -11.245 -12.132 1.00 96.56 100 GLU A CA 1
ATOM 792 C C . GLU A 1 100 ? 13.403 -10.952 -10.735 1.00 96.56 100 GLU A C 1
ATOM 794 O O . GLU A 1 100 ? 13.507 -11.770 -9.827 1.00 96.56 100 GLU A O 1
ATOM 799 N N . HIS A 1 101 ? 12.838 -9.759 -10.528 1.00 96.94 101 HIS A N 1
ATOM 800 C CA . HIS A 1 101 ? 12.553 -9.235 -9.189 1.00 96.94 101 HIS A CA 1
ATOM 801 C C . HIS A 1 101 ? 11.071 -8.933 -8.945 1.00 96.94 101 HIS A C 1
ATOM 803 O O . HIS A 1 101 ? 10.736 -8.468 -7.854 1.00 96.94 101 HIS A O 1
ATOM 809 N N . HIS A 1 102 ? 10.183 -9.147 -9.924 1.00 95.56 102 HIS A N 1
ATOM 810 C CA . HIS A 1 102 ? 8.786 -8.715 -9.828 1.00 95.56 102 HIS A CA 1
ATOM 811 C C . HIS A 1 102 ? 8.043 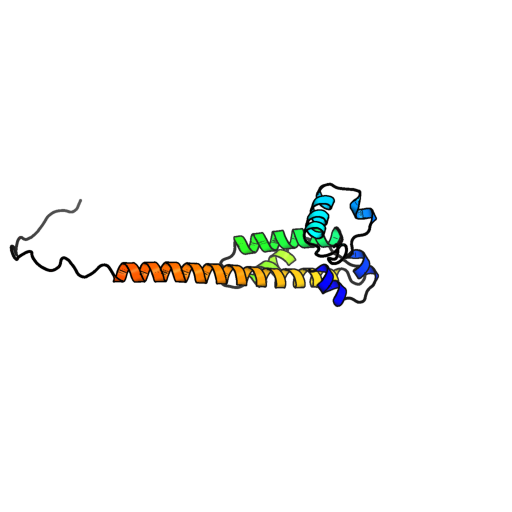-9.337 -8.640 1.00 95.56 102 HIS A C 1
ATOM 813 O O . HIS A 1 102 ? 7.369 -8.613 -7.911 1.00 95.56 102 HIS A O 1
ATOM 819 N N . GLU A 1 103 ? 8.207 -10.631 -8.369 1.00 95.00 103 GLU A N 1
ATOM 820 C CA . GLU A 1 103 ? 7.541 -11.286 -7.233 1.00 95.00 103 GLU A CA 1
ATOM 821 C C . GLU A 1 103 ? 8.056 -10.748 -5.896 1.00 95.00 103 GLU A C 1
ATOM 823 O O . GLU A 1 103 ? 7.287 -10.265 -5.059 1.00 95.00 103 GLU A O 1
ATOM 828 N N . PHE A 1 104 ? 9.381 -10.755 -5.720 1.00 96.06 104 PHE A N 1
ATOM 829 C CA . PHE A 1 104 ? 10.025 -10.307 -4.489 1.00 96.06 104 PHE A CA 1
ATOM 830 C C . PHE A 1 104 ? 9.720 -8.838 -4.184 1.00 96.06 104 PHE A C 1
ATOM 832 O O . PHE A 1 104 ? 9.409 -8.478 -3.044 1.00 96.06 104 PHE A O 1
ATOM 839 N N . LEU A 1 105 ? 9.800 -7.971 -5.195 1.00 96.81 105 LEU A N 1
ATOM 840 C CA . LEU A 1 105 ? 9.546 -6.548 -5.032 1.00 96.81 105 LEU A CA 1
ATOM 841 C C . LEU A 1 105 ? 8.081 -6.280 -4.681 1.00 96.81 105 LEU A C 1
ATOM 843 O O . LEU A 1 105 ? 7.818 -5.527 -3.739 1.00 96.81 105 LEU A O 1
ATOM 847 N N . THR A 1 106 ? 7.148 -6.930 -5.378 1.00 97.00 106 THR A N 1
ATOM 848 C CA . THR A 1 106 ? 5.706 -6.824 -5.109 1.00 97.00 106 THR A CA 1
ATOM 849 C C . THR A 1 106 ? 5.392 -7.253 -3.679 1.00 97.00 106 THR A C 1
ATOM 851 O O . THR A 1 106 ? 4.824 -6.474 -2.910 1.00 97.00 106 THR A O 1
ATOM 854 N N . ALA A 1 107 ? 5.870 -8.428 -3.257 1.00 96.25 107 ALA A N 1
ATOM 855 C CA . ALA A 1 107 ? 5.686 -8.919 -1.893 1.00 96.25 107 ALA A CA 1
ATOM 856 C C . ALA A 1 107 ? 6.268 -7.955 -0.842 1.00 96.25 107 ALA A C 1
ATOM 858 O O . ALA A 1 107 ? 5.652 -7.689 0.195 1.00 96.25 107 ALA A O 1
ATOM 859 N N . LYS A 1 108 ? 7.440 -7.364 -1.112 1.00 96.56 108 LYS A N 1
ATOM 860 C CA . LYS A 1 108 ? 8.080 -6.392 -0.212 1.00 96.56 108 LYS A CA 1
ATOM 861 C C . LYS A 1 108 ? 7.273 -5.098 -0.086 1.00 96.56 108 LYS A C 1
ATOM 863 O O . LYS A 1 108 ? 7.177 -4.549 1.016 1.00 96.56 108 LYS A O 1
ATOM 868 N N . ILE A 1 109 ? 6.689 -4.619 -1.186 1.00 97.50 109 ILE A N 1
ATOM 869 C CA . ILE A 1 109 ? 5.792 -3.455 -1.210 1.00 97.50 109 ILE A CA 1
ATOM 870 C C . ILE A 1 109 ? 4.537 -3.742 -0.382 1.00 97.50 109 ILE A C 1
ATOM 872 O O . ILE A 1 109 ? 4.246 -2.974 0.540 1.00 97.50 109 ILE A O 1
ATOM 876 N N . ILE A 1 110 ? 3.865 -4.868 -0.644 1.00 97.50 110 ILE A N 1
ATOM 877 C CA . ILE A 1 110 ? 2.653 -5.297 0.071 1.00 97.50 110 ILE A CA 1
ATOM 878 C C . ILE A 1 110 ? 2.934 -5.407 1.570 1.00 97.50 110 ILE A C 1
ATOM 880 O O . ILE A 1 110 ? 2.255 -4.769 2.376 1.00 97.50 110 ILE A O 1
ATOM 884 N N . LYS A 1 111 ? 4.000 -6.119 1.961 1.00 96.25 111 LYS A N 1
ATOM 885 C CA . LYS A 1 111 ? 4.425 -6.248 3.364 1.00 96.25 111 LYS A CA 1
ATOM 886 C C . LYS A 1 111 ? 4.655 -4.888 4.016 1.00 96.25 111 LYS A C 1
ATOM 888 O O . LYS A 1 111 ? 4.189 -4.635 5.127 1.00 96.25 111 LYS A O 1
ATOM 893 N N . CYS A 1 112 ? 5.388 -4.000 3.343 1.00 96.69 112 CYS A N 1
ATOM 894 C CA . CYS A 1 112 ? 5.668 -2.666 3.863 1.00 96.69 112 CYS A CA 1
ATOM 895 C C . CYS A 1 112 ? 4.381 -1.862 4.086 1.00 96.69 112 CYS A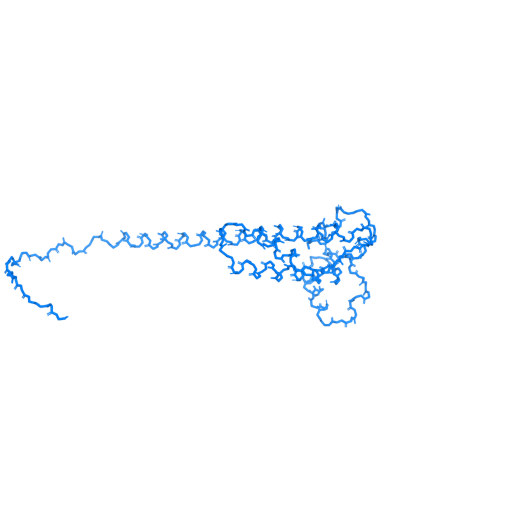 C 1
ATOM 897 O O . CYS A 1 112 ? 4.281 -1.140 5.083 1.00 96.69 112 CYS A O 1
ATOM 899 N N . TYR A 1 113 ? 3.426 -1.964 3.164 1.00 97.25 113 TYR A N 1
ATOM 900 C CA . TYR A 1 113 ? 2.159 -1.256 3.250 1.00 97.25 113 TYR A CA 1
ATOM 901 C C . TYR A 1 113 ? 1.253 -1.823 4.347 1.00 97.25 113 TYR A C 1
ATOM 903 O O . TYR A 1 113 ? 0.799 -1.065 5.203 1.00 97.25 113 TYR A O 1
ATOM 911 N N . CYS A 1 114 ? 1.080 -3.146 4.402 1.00 96.75 114 CYS A N 1
ATOM 912 C CA . CYS A 1 114 ? 0.257 -3.819 5.408 1.00 96.75 114 CYS A CA 1
ATOM 913 C C . CYS A 1 114 ? 0.727 -3.496 6.830 1.00 96.75 114 CYS A C 1
ATOM 915 O O . CYS A 1 114 ? -0.072 -3.078 7.662 1.00 96.75 114 CYS A O 1
ATOM 917 N N . LEU A 1 115 ? 2.037 -3.579 7.100 1.00 95.50 115 LEU A N 1
ATOM 918 C CA . LEU A 1 115 ? 2.590 -3.224 8.413 1.00 95.50 115 LEU A CA 1
ATOM 919 C C . LEU A 1 115 ? 2.296 -1.766 8.794 1.00 95.50 115 LEU A C 1
ATOM 921 O O . LEU A 1 115 ? 1.950 -1.470 9.937 1.00 95.50 115 LEU A O 1
ATOM 925 N N . MET A 1 116 ? 2.418 -0.845 7.836 1.00 96.31 116 MET A N 1
ATOM 926 C CA . MET A 1 116 ? 2.093 0.564 8.057 1.00 96.31 116 MET A CA 1
ATOM 927 C C . MET A 1 116 ? 0.602 0.749 8.374 1.00 96.31 116 MET A C 1
ATOM 929 O O . MET A 1 116 ? 0.266 1.487 9.302 1.00 96.31 116 MET A O 1
ATOM 933 N N . ARG A 1 117 ? -0.288 0.073 7.639 1.00 95.81 117 ARG A N 1
ATOM 934 C CA . ARG A 1 117 ? -1.740 0.162 7.837 1.00 95.81 117 ARG A CA 1
ATOM 935 C C . ARG A 1 117 ? -2.189 -0.445 9.156 1.00 95.81 117 ARG A C 1
ATOM 937 O O . ARG A 1 117 ? -2.930 0.217 9.878 1.00 95.81 117 ARG A O 1
ATOM 944 N N . MET A 1 118 ? -1.674 -1.613 9.532 1.00 94.50 118 MET A N 1
ATOM 945 C CA . MET A 1 118 ? -1.973 -2.229 10.830 1.00 94.50 118 MET A CA 1
ATOM 946 C C . MET A 1 118 ? -1.536 -1.345 11.996 1.00 94.50 118 MET A C 1
ATOM 948 O O . MET A 1 118 ? -2.276 -1.178 12.964 1.00 94.50 118 MET A O 1
ATOM 952 N N . HIS A 1 119 ? -0.375 -0.697 11.884 1.00 94.62 119 HIS A N 1
ATOM 953 C CA . HIS A 1 119 ? 0.082 0.257 12.894 1.00 94.62 119 HIS A CA 1
ATOM 954 C C . HIS A 1 119 ? -0.860 1.460 13.034 1.00 94.62 119 HIS A C 1
ATOM 956 O O . HIS A 1 119 ? -1.184 1.884 14.145 1.00 94.62 119 HIS A O 1
ATOM 962 N N . PHE A 1 120 ? -1.329 2.018 11.915 1.00 94.62 120 PHE A N 1
ATOM 963 C CA . PHE A 1 120 ? -2.301 3.115 11.938 1.00 94.62 120 PHE A CA 1
ATOM 964 C C . PHE A 1 120 ? -3.662 2.680 12.473 1.00 94.62 120 PHE A C 1
ATOM 966 O O . PHE A 1 120 ? -4.258 3.416 13.262 1.00 94.62 120 PHE A O 1
ATOM 973 N N . PHE A 1 121 ? -4.118 1.489 12.096 1.00 92.94 121 PHE A N 1
ATOM 974 C CA . PHE A 1 121 ? -5.362 0.905 12.575 1.00 92.94 121 PHE A CA 1
ATOM 975 C C . PHE A 1 121 ? -5.324 0.679 14.088 1.00 92.94 121 PHE A C 1
ATOM 977 O O . PHE A 1 121 ? -6.176 1.203 14.801 1.00 92.94 121 PHE A O 1
ATOM 984 N N . SER A 1 122 ? -4.280 0.017 14.593 1.00 92.00 122 SER A N 1
ATOM 985 C CA . SER A 1 122 ? -4.084 -0.218 16.027 1.00 92.00 122 SER A CA 1
ATOM 986 C C . SER A 1 122 ? -4.049 1.099 16.811 1.00 92.00 122 SER A C 1
ATOM 988 O O . SER A 1 122 ? -4.776 1.268 17.789 1.00 92.00 122 SER A O 1
ATOM 990 N N . ARG A 1 123 ? -3.308 2.110 16.330 1.00 94.06 123 ARG A N 1
ATOM 991 C CA . ARG A 1 123 ? -3.298 3.444 16.958 1.00 94.06 123 ARG A CA 1
ATOM 992 C C . ARG A 1 123 ? -4.669 4.118 16.955 1.00 94.06 123 ARG A C 1
ATOM 994 O O . ARG A 1 123 ? -4.998 4.807 17.919 1.00 94.06 123 ARG A O 1
ATOM 1001 N N . LYS A 1 124 ? -5.446 3.977 15.877 1.00 92.62 124 LYS A N 1
ATOM 1002 C CA . LYS A 1 124 ? -6.808 4.519 15.783 1.00 92.62 124 LYS A CA 1
ATOM 1003 C C . LYS A 1 124 ? -7.720 3.836 16.805 1.00 92.62 124 LYS A C 1
ATOM 1005 O O . LYS A 1 124 ? -8.325 4.538 17.610 1.00 92.62 124 LYS A O 1
ATOM 1010 N N . LYS A 1 125 ? -7.730 2.501 16.844 1.00 90.56 125 LYS A N 1
ATOM 1011 C CA . LYS A 1 125 ? -8.548 1.712 17.775 1.00 90.56 125 LYS A CA 1
ATOM 1012 C C . LYS A 1 125 ? -8.194 1.958 19.237 1.00 90.56 125 LYS A C 1
ATOM 1014 O O . LYS A 1 125 ? -9.090 2.191 20.038 1.00 90.56 125 LYS A O 1
ATOM 1019 N N . ASN A 1 126 ? -6.911 2.054 19.574 1.00 91.50 126 ASN A N 1
ATOM 1020 C CA . ASN A 1 126 ? -6.493 2.389 20.938 1.00 91.50 126 ASN A CA 1
ATOM 1021 C C . ASN A 1 126 ? -6.999 3.771 21.377 1.00 91.50 126 ASN A C 1
ATOM 1023 O O . ASN A 1 126 ? -7.413 3.941 22.520 1.00 91.50 126 ASN A O 1
ATOM 1027 N N . ARG A 1 127 ? -7.018 4.765 20.477 1.00 93.31 127 ARG A N 1
ATOM 1028 C CA . ARG A 1 127 ? -7.605 6.080 20.787 1.00 93.31 127 ARG A CA 1
ATOM 1029 C C . ARG A 1 127 ? -9.117 6.004 21.002 1.00 93.31 127 ARG A C 1
ATOM 1031 O O . ARG A 1 127 ? -9.608 6.624 21.938 1.00 93.31 127 ARG A O 1
ATOM 1038 N N . GLU A 1 128 ? -9.837 5.249 20.172 1.00 91.31 128 GLU A N 1
ATOM 1039 C CA . GLU A 1 128 ? -11.287 5.024 20.321 1.00 91.31 128 GLU A CA 1
ATOM 1040 C C . GLU A 1 128 ? -11.619 4.345 21.662 1.00 91.31 128 GLU A C 1
ATOM 1042 O O . GLU A 1 128 ? -12.542 4.769 22.363 1.00 91.31 128 GLU A O 1
ATOM 1047 N N . LEU A 1 129 ? -10.821 3.350 22.065 1.00 89.62 129 LEU A N 1
ATOM 1048 C CA . LEU A 1 129 ? -10.968 2.659 23.348 1.00 89.62 129 LEU A CA 1
ATOM 1049 C C . LEU A 1 129 ? -10.755 3.603 24.537 1.00 89.62 129 LEU A C 1
ATOM 1051 O O . LEU A 1 129 ? -11.603 3.650 25.424 1.00 89.62 129 LEU A O 1
ATOM 1055 N N . LEU A 1 130 ? -9.697 4.422 24.524 1.00 92.38 130 LEU A N 1
ATOM 1056 C CA . LEU A 1 130 ? -9.432 5.399 25.591 1.00 92.38 130 LEU A CA 1
ATOM 1057 C C . LEU A 1 130 ? -10.559 6.431 25.742 1.00 92.38 130 LEU A C 1
ATOM 1059 O O . LEU A 1 130 ? -10.877 6.856 26.852 1.00 92.38 130 LEU A O 1
ATOM 1063 N N . VAL A 1 131 ? -11.165 6.868 24.633 1.00 92.06 131 VAL A N 1
ATOM 1064 C CA . VAL A 1 131 ? -12.323 7.775 24.675 1.00 92.06 131 VAL A CA 1
ATOM 1065 C C . VAL A 1 131 ? -13.535 7.062 25.272 1.00 92.06 131 VAL A C 1
ATOM 1067 O O . VAL A 1 131 ? -14.193 7.612 26.154 1.00 92.06 131 VAL A O 1
ATOM 1070 N N . THR A 1 132 ? -13.796 5.829 24.842 1.00 90.38 132 THR A N 1
ATOM 1071 C CA . THR A 1 132 ? -14.910 5.015 25.346 1.00 90.38 132 THR A CA 1
ATOM 1072 C C . THR A 1 132 ? -14.782 4.773 26.849 1.00 90.38 132 THR A C 1
ATOM 1074 O O . THR A 1 132 ? -15.746 4.964 27.587 1.00 90.38 132 THR A O 1
ATOM 1077 N N . GLU A 1 133 ? -13.581 4.446 27.322 1.00 91.69 133 GLU A N 1
ATOM 1078 C CA . GLU A 1 133 ? -13.282 4.254 28.740 1.00 91.69 133 GLU A CA 1
ATOM 1079 C C . GLU A 1 133 ? -13.535 5.532 29.554 1.00 91.69 133 GLU A C 1
ATOM 1081 O O . GLU A 1 133 ? -14.190 5.492 30.597 1.00 91.69 133 GLU A O 1
ATOM 1086 N N . LYS A 1 134 ? -13.099 6.699 29.057 1.00 91.44 134 LYS A N 1
ATOM 1087 C CA . LYS A 1 134 ? -13.381 7.993 29.702 1.00 91.44 134 LYS A CA 1
ATOM 1088 C C . LYS A 1 134 ? -14.880 8.268 29.812 1.00 91.44 134 LYS A C 1
ATOM 1090 O O . LYS A 1 134 ? -15.336 8.701 30.869 1.00 91.44 134 LYS A O 1
ATOM 1095 N N . VAL A 1 135 ? -15.645 7.996 28.753 1.00 90.81 135 VAL A N 1
ATOM 1096 C CA . VAL A 1 135 ? -17.108 8.168 28.745 1.00 90.81 135 VAL A CA 1
ATOM 1097 C C . VAL A 1 135 ? -17.774 7.210 29.734 1.00 90.81 135 VAL A C 1
ATOM 1099 O O . VAL A 1 135 ? -18.634 7.630 30.508 1.00 90.81 135 VAL A O 1
ATOM 1102 N N . GLN A 1 136 ? -17.361 5.942 29.762 1.00 90.12 136 GLN A N 1
ATOM 1103 C CA . GLN A 1 136 ? -17.876 4.958 30.717 1.00 90.12 136 GLN A CA 1
ATOM 1104 C C . GLN A 1 136 ? -17.565 5.354 32.165 1.00 90.12 136 GLN A C 1
ATOM 1106 O O . GLN A 1 136 ? -18.449 5.299 33.018 1.00 90.12 136 GLN A O 1
ATOM 1111 N N . ASN A 1 137 ? -16.345 5.815 32.446 1.00 90.62 137 ASN A N 1
ATOM 1112 C CA . ASN A 1 137 ? -15.950 6.268 33.779 1.00 90.62 137 ASN A CA 1
ATOM 1113 C C . ASN A 1 137 ? -16.707 7.531 34.212 1.00 90.62 137 ASN A C 1
ATOM 1115 O O . ASN A 1 137 ? -17.095 7.635 35.373 1.00 90.62 137 ASN A O 1
ATOM 1119 N N . ALA A 1 138 ? -16.968 8.472 33.299 1.00 88.25 138 ALA A N 1
ATOM 1120 C CA . ALA A 1 138 ? -17.800 9.640 33.587 1.00 88.25 138 ALA A CA 1
ATOM 1121 C C . ALA A 1 138 ? -19.245 9.241 33.931 1.00 88.25 138 ALA A C 1
ATOM 1123 O O . ALA A 1 138 ? -19.788 9.721 34.923 1.00 88.25 138 ALA A O 1
ATOM 1124 N N . ARG A 1 139 ? -19.836 8.303 33.175 1.00 84.94 139 ARG A N 1
ATOM 1125 C CA . ARG A 1 139 ? -21.175 7.757 33.465 1.00 84.94 139 ARG A CA 1
ATOM 1126 C C . ARG A 1 139 ? -21.232 7.072 34.831 1.00 84.94 139 ARG A C 1
ATOM 1128 O O . ARG A 1 139 ? -22.132 7.368 35.605 1.00 84.94 139 ARG A O 1
ATOM 1135 N N . LYS A 1 140 ? -20.240 6.232 35.152 1.00 87.19 140 LYS A N 1
ATOM 1136 C CA . LYS A 1 140 ? -20.132 5.563 36.462 1.00 87.19 140 LYS A CA 1
ATOM 1137 C C . LYS A 1 140 ? -19.994 6.550 37.624 1.00 87.19 140 LYS A C 1
ATOM 1139 O O . LYS A 1 140 ? -20.519 6.300 38.702 1.00 87.19 140 LYS A O 1
ATOM 1144 N N . LYS A 1 141 ? -19.281 7.665 37.422 1.00 80.81 141 LYS A N 1
ATOM 1145 C CA . LYS A 1 141 ? -19.168 8.724 38.435 1.00 80.81 141 LYS A CA 1
ATOM 1146 C C . LYS A 1 141 ? -20.515 9.402 38.671 1.00 80.81 141 LYS A C 1
ATOM 1148 O O . LYS A 1 141 ? -20.904 9.531 39.820 1.00 80.81 141 LYS A O 1
ATOM 1153 N N . LEU A 1 142 ? -21.240 9.772 37.613 1.00 72.94 142 LEU A N 1
ATOM 1154 C CA . LEU A 1 142 ? -22.565 10.395 37.734 1.00 72.94 142 LEU A CA 1
ATOM 1155 C C . LEU A 1 142 ? -23.580 9.472 38.424 1.00 72.94 142 LEU A C 1
ATOM 1157 O O . LEU A 1 142 ? -24.271 9.919 39.331 1.00 72.94 142 LEU A O 1
ATOM 1161 N N . SER A 1 143 ? -23.590 8.177 38.093 1.00 68.69 143 SER A N 1
ATOM 1162 C CA . SER A 1 143 ? -24.452 7.195 38.771 1.00 68.69 143 SER A CA 1
ATOM 1163 C C . SER A 1 143 ? -24.088 6.949 40.241 1.00 68.69 143 SER A C 1
ATOM 1165 O O . SER A 1 143 ? -24.854 6.317 40.952 1.00 68.69 143 SER A O 1
ATOM 1167 N N . CYS A 1 144 ? -22.918 7.405 40.699 1.00 59.06 144 CYS A N 1
ATOM 1168 C CA . CYS A 1 144 ? -22.492 7.311 42.099 1.00 59.06 144 CYS A CA 1
ATOM 1169 C C . CYS A 1 144 ? -22.806 8.593 42.900 1.00 59.06 144 CYS A C 1
ATOM 1171 O O . CYS A 1 144 ? -22.695 8.587 44.121 1.00 59.06 144 CYS A O 1
ATOM 1173 N N . PHE A 1 145 ? -23.186 9.693 42.232 1.00 56.88 145 PHE A N 1
ATOM 1174 C CA . PHE A 1 145 ? -23.598 10.948 42.879 1.00 56.88 145 PHE A CA 1
ATOM 1175 C C . PHE A 1 145 ? -25.122 11.060 43.078 1.00 56.88 145 PHE A C 1
ATOM 1177 O O . PHE A 1 145 ? -25.570 11.939 43.811 1.00 56.88 145 PHE A O 1
ATOM 1184 N N . GLU A 1 146 ? -25.918 10.147 42.516 1.00 51.59 146 GLU A N 1
ATOM 1185 C CA . GLU A 1 146 ? -27.331 9.967 42.869 1.00 51.59 146 GLU A CA 1
ATOM 1186 C C . GLU A 1 146 ? -27.478 8.928 43.991 1.00 51.59 146 GLU A C 1
ATOM 1188 O O . GLU A 1 146 ? -27.761 7.763 43.735 1.00 51.59 146 GLU A O 1
ATOM 1193 N N . LEU A 1 147 ? -27.216 9.361 45.231 1.00 54.44 147 LEU A N 1
ATOM 1194 C CA . LEU A 1 147 ? -27.839 8.942 46.506 1.00 54.44 147 LEU A CA 1
ATOM 1195 C C . LEU A 1 147 ? -26.976 9.520 47.640 1.00 54.44 147 LEU A C 1
ATOM 1197 O O . LEU A 1 147 ? -25.925 8.967 47.966 1.00 54.44 147 LEU A O 1
ATOM 1201 N N . PRO A 1 148 ? -27.389 10.657 48.230 1.00 47.38 148 PRO A N 1
ATOM 1202 C CA . PRO A 1 148 ? -28.315 10.556 49.356 1.00 47.38 148 PRO A CA 1
ATOM 1203 C C . PRO A 1 148 ? -29.272 11.756 49.455 1.00 47.38 148 PRO A C 1
ATOM 1205 O O . PRO A 1 148 ? -28.896 12.810 49.956 1.00 47.38 148 PRO A O 1
ATOM 1208 N N . PHE A 1 149 ? -30.528 11.599 49.042 1.00 44.69 149 PHE A N 1
ATOM 1209 C CA . PHE A 1 149 ? -31.655 12.368 49.587 1.00 44.69 149 PHE A CA 1
ATOM 1210 C C . PHE A 1 149 ? -32.954 11.685 49.136 1.00 44.69 149 PHE A C 1
ATOM 1212 O O . PHE A 1 149 ? -33.051 11.302 47.978 1.00 44.69 149 PHE A O 1
ATOM 1219 N N . LEU A 1 150 ? -33.934 11.538 50.033 1.00 43.19 150 LEU A N 1
ATOM 1220 C CA . LEU A 1 150 ? -35.208 10.793 49.896 1.00 43.19 150 LEU A CA 1
ATOM 1221 C C . LEU A 1 150 ? -35.238 9.326 50.380 1.00 43.19 150 LEU A C 1
ATOM 1223 O O . LEU A 1 150 ? -36.017 8.520 49.885 1.00 43.19 150 LEU A O 1
ATOM 1227 N N . LEU A 1 151 ? -34.494 8.997 51.439 1.00 41.38 151 LEU A N 1
ATOM 1228 C CA . LEU A 1 151 ? -34.938 7.986 52.418 1.00 41.38 151 LEU A CA 1
ATOM 1229 C C . LEU A 1 151 ? -34.916 8.592 53.827 1.00 41.38 151 LEU A C 1
ATOM 1231 O O . LEU A 1 151 ? -34.259 8.112 54.741 1.00 41.38 151 LEU A O 1
ATOM 1235 N N . SER A 1 152 ? -35.622 9.706 53.981 1.00 44.69 152 SER A N 1
ATOM 1236 C CA . SER A 1 152 ? -36.059 10.223 55.272 1.00 44.69 152 SER A CA 1
ATOM 1237 C C . SER A 1 152 ? -37.468 10.747 55.049 1.00 44.69 152 SER A C 1
ATOM 1239 O O . SER A 1 152 ? -37.679 11.536 54.136 1.00 44.69 152 SER A O 1
ATOM 1241 N N . GLU A 1 153 ? -38.406 10.274 55.864 1.00 44.47 153 GLU A N 1
ATOM 1242 C CA . GLU A 1 153 ? -39.803 10.724 55.933 1.00 44.47 153 GLU A CA 1
ATOM 1243 C C . GLU A 1 153 ? -40.751 10.218 54.834 1.00 44.47 153 GLU A C 1
ATOM 1245 O O . GLU A 1 153 ? -41.137 10.931 53.912 1.00 44.47 153 GLU A O 1
ATOM 1250 N N . ARG A 1 154 ? -41.213 8.976 55.013 1.00 38.19 154 ARG A N 1
ATOM 1251 C CA . ARG A 1 154 ? -42.646 8.602 55.059 1.00 38.19 154 ARG A CA 1
ATOM 1252 C C . ARG A 1 154 ? -42.727 7.155 55.549 1.00 38.19 154 ARG A C 1
ATOM 1254 O O . ARG A 1 154 ? -42.410 6.218 54.834 1.00 38.19 154 ARG A O 1
ATOM 1261 N N . CYS A 1 155 ? -42.836 7.000 56.865 1.00 34.28 155 CYS A N 1
ATOM 1262 C CA . CYS A 1 155 ? -44.074 6.593 57.534 1.00 34.28 155 CYS A CA 1
ATOM 1263 C C . CYS A 1 155 ? -44.582 5.213 57.101 1.00 34.28 155 CYS A C 1
ATOM 1265 O O . CYS A 1 155 ? -45.225 5.068 56.066 1.00 34.28 155 CYS A O 1
ATOM 1267 N N . ASN A 1 156 ? -44.347 4.241 57.991 1.00 39.81 156 ASN A N 1
ATOM 1268 C CA . ASN A 1 156 ? -45.335 3.268 58.459 1.00 39.81 156 ASN A CA 1
ATOM 1269 C C . ASN A 1 156 ? -46.748 3.565 57.945 1.00 39.81 156 ASN A C 1
ATOM 1271 O O . ASN A 1 156 ? -47.275 4.615 58.293 1.00 39.81 156 ASN A O 1
ATOM 1275 N N . THR A 1 157 ? -47.372 2.653 57.199 1.00 38.50 157 THR A N 1
ATOM 1276 C CA . THR A 1 157 ? -48.627 1.970 57.576 1.00 38.50 157 THR A CA 1
ATOM 1277 C C . THR A 1 157 ? -48.925 0.876 56.529 1.00 38.50 157 THR A C 1
ATOM 1279 O O . THR A 1 157 ? -48.766 1.098 55.335 1.00 38.50 157 THR A O 1
ATOM 1282 N N . ILE A 1 158 ? -49.446 -0.258 57.011 1.00 39.62 158 ILE A N 1
ATOM 1283 C CA . ILE A 1 158 ? -50.186 -1.322 56.299 1.00 39.62 158 ILE A CA 1
ATOM 1284 C C . ILE A 1 158 ? -49.358 -2.471 55.695 1.00 39.62 158 ILE A C 1
ATOM 1286 O O . ILE A 1 158 ? -49.151 -2.619 54.496 1.00 39.62 158 ILE A O 1
ATOM 1290 N N . LEU A 1 159 ? -48.968 -3.346 56.623 1.00 38.59 159 LEU A N 1
ATOM 1291 C CA . LEU A 1 159 ? -49.027 -4.803 56.510 1.00 38.59 159 LEU A CA 1
ATOM 1292 C C . LEU A 1 159 ? -50.434 -5.312 56.094 1.00 38.59 159 LEU A C 1
ATOM 1294 O O . LEU A 1 159 ? -51.430 -4.746 56.533 1.00 38.59 159 LEU A O 1
ATOM 1298 N N . TYR A 1 160 ? -50.457 -6.461 55.398 1.00 36.44 160 TYR A N 1
ATOM 1299 C CA . TYR A 1 160 ? -51.585 -7.385 55.122 1.00 36.44 160 TYR A CA 1
ATOM 1300 C C . TYR A 1 160 ? -52.660 -6.974 54.096 1.00 36.44 160 TYR A C 1
ATOM 1302 O O . TYR A 1 160 ? -53.463 -6.101 54.381 1.00 36.44 160 TYR A O 1
ATOM 1310 N N . VAL A 1 161 ? -52.705 -7.686 52.952 1.00 38.59 161 VAL A N 1
ATOM 1311 C CA . VAL A 1 161 ? -53.810 -8.536 52.405 1.00 38.59 161 VAL A CA 1
ATOM 1312 C C . VAL A 1 161 ? -53.221 -9.253 51.163 1.00 38.59 161 VAL A C 1
ATOM 1314 O O . VAL A 1 161 ? -52.818 -8.597 50.211 1.00 38.59 161 VAL A O 1
ATOM 1317 N N . GLN A 1 162 ? -52.797 -10.517 51.259 1.00 36.69 162 GLN A N 1
ATOM 1318 C CA . GLN A 1 162 ? -53.535 -11.746 50.909 1.00 36.69 162 GLN A CA 1
ATOM 1319 C C . GLN A 1 162 ? -54.035 -11.864 49.448 1.00 36.69 162 GLN A C 1
ATOM 1321 O O . GLN A 1 162 ? -54.961 -11.184 49.037 1.00 36.69 162 GLN A O 1
ATOM 1326 N N . GLU A 1 163 ? -53.413 -12.819 48.746 1.00 41.62 163 GLU A N 1
ATOM 1327 C CA . GLU A 1 163 ? -54.004 -13.860 47.884 1.00 41.62 163 GLU A CA 1
ATOM 1328 C C . GLU A 1 163 ? -54.864 -13.533 46.641 1.00 41.62 163 GLU A C 1
ATOM 1330 O O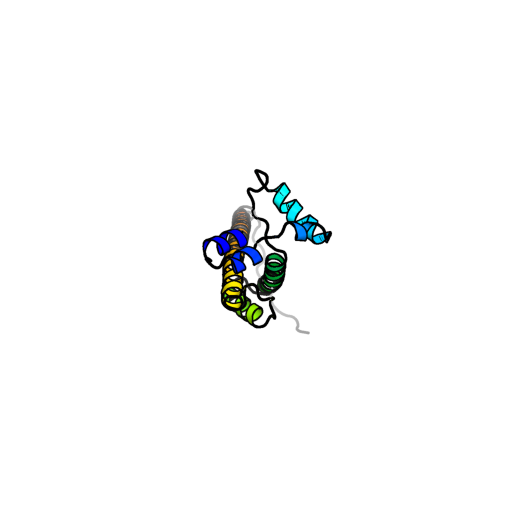 . GLU A 1 163 ? -55.918 -12.913 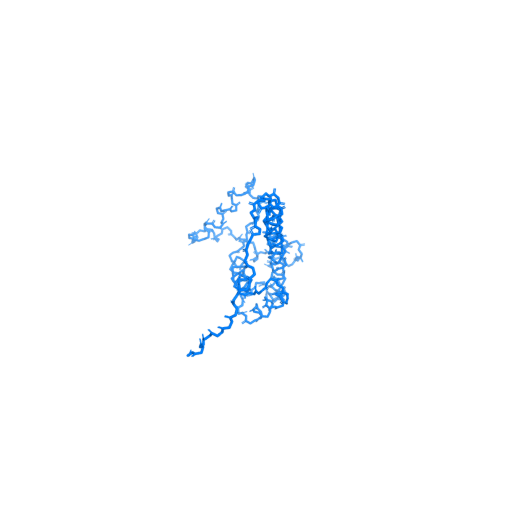46.702 1.00 41.62 163 GLU A O 1
ATOM 1335 N N . ASN A 1 164 ? -54.460 -14.224 45.560 1.00 39.69 164 ASN A N 1
ATOM 1336 C CA . ASN A 1 164 ? -55.221 -14.696 44.394 1.00 39.69 164 ASN A CA 1
ATOM 1337 C C . ASN A 1 164 ? -55.615 -13.680 43.302 1.00 39.69 164 ASN A C 1
ATOM 1339 O O . ASN A 1 164 ? -56.311 -12.707 43.558 1.00 39.69 164 ASN A O 1
ATOM 1343 N N . ILE A 1 165 ? -55.275 -14.010 42.042 1.00 40.38 165 ILE A N 1
ATOM 1344 C CA . ILE A 1 165 ? -56.221 -14.381 40.955 1.00 40.38 165 ILE A CA 1
ATOM 1345 C C . ILE A 1 165 ? -55.536 -14.294 39.562 1.00 40.38 165 ILE A C 1
ATOM 1347 O O . ILE A 1 165 ? -55.059 -13.234 39.173 1.00 40.38 165 ILE A O 1
ATOM 1351 N N . CYS A 1 166 ? -55.572 -15.433 38.843 1.00 38.94 166 CYS A N 1
ATOM 1352 C CA . CYS A 1 166 ? -55.560 -15.690 37.379 1.00 38.94 166 CYS A CA 1
ATOM 1353 C C . CYS A 1 166 ? -54.391 -15.160 36.512 1.00 38.94 166 CYS A C 1
ATOM 1355 O O . CYS A 1 166 ? -54.148 -13.966 36.464 1.00 38.94 166 CYS A O 1
ATOM 1357 N N . SER A 1 167 ? -53.593 -15.940 35.763 1.00 36.12 167 SER A N 1
ATOM 1358 C CA . SER A 1 167 ? -53.849 -17.027 34.788 1.00 36.12 167 SER A CA 1
ATOM 1359 C C . SER A 1 167 ? -54.981 -16.763 33.792 1.00 36.12 167 SER A C 1
ATOM 1361 O O . SER A 1 167 ? -56.134 -17.078 34.087 1.00 36.12 167 SER A O 1
ATOM 1363 N N . PHE A 1 168 ? -54.603 -16.263 32.613 1.00 50.66 168 PHE A N 1
ATOM 1364 C CA . PHE A 1 168 ? -55.184 -16.577 31.306 1.00 50.66 168 PHE A CA 1
ATOM 1365 C C . PHE A 1 168 ? -54.069 -16.582 30.257 1.00 50.66 168 PHE A C 1
ATOM 1367 O O . PHE A 1 168 ? -53.166 -15.722 30.376 1.00 50.66 168 PHE A O 1
#

Mean predicted aligned error: 11.25 Å

Organism: Rhipicephalus microplus (NCBI:txid6941)